Protein AF-A0A7H4MI10-F1 (afdb_monomer)

InterPro domains:
  IPR000889 Glutathione peroxidase [PF00255] (4-63)
  IPR000889 Glutathione peroxidase [PS51355] (1-68)
  IPR000889 Glutathione peroxidase [PTHR11592] (4-63)
  IPR029759 Glutathione peroxidase active site [PS00460] (24-39)
  IPR036249 Thioredoxin-like superfamily [SSF52833] (2-64)

Foldseek 3Di:
DDDQQQDWDAAPVRDIDGSVVQVVADADDDADDPPDPVVVVVVVVVVVCVVVVVVDPRHDYDDPGHDD

Solvent-accessible surface area (backbone atoms only — not comparable to full-atom values): 4634 Å² total; per-residue (Å²): 137,82,60,70,54,77,40,71,48,70,42,88,86,71,43,82,40,60,39,48,84,42,68,90,35,77,85,84,88,77,92,53,70,90,90,51,98,56,66,74,55,53,56,55,52,50,50,51,47,58,63,53,61,77,72,41,103,74,48,92,66,81,77,93,65,70,68,128

Secondary structure (DSSP, 8-state):
---GGG-EEE-TTS-EEEGGGGTT---------TTSS-THHHHHHHHHHHHHHTS-TT--PPP-----

Radius of gyration: 13.39 Å; Cα contacts (8 Å, |Δi|>4): 56; chains: 1; bounding box: 32×28×31 Å

Structure (mmCIF, N/CA/C/O backbone):
data_AF-A0A7H4MI10-F1
#
_entry.id   AF-A0A7H4MI10-F1
#
loop_
_atom_site.group_PDB
_atom_site.id
_atom_site.type_symbol
_atom_site.label_atom_id
_atom_site.label_alt_id
_atom_site.label_comp_id
_atom_site.label_asym_id
_atom_site.label_entity_id
_atom_site.label_seq_id
_atom_site.pdbx_PDB_ins_code
_atom_site.Cartn_x
_atom_site.Cartn_y
_atom_site.Cartn_z
_atom_site.occupancy
_atom_site.B_iso_or_equiv
_atom_site.auth_seq_id
_atom_site.auth_comp_id
_atom_site.auth_asym_id
_atom_site.auth_atom_id
_atom_site.pdbx_PDB_model_num
ATOM 1 N N . MET A 1 1 ? 7.541 8.541 18.750 1.00 48.66 1 MET A N 1
ATOM 2 C CA . MET A 1 1 ? 6.876 7.683 17.745 1.00 48.66 1 MET A CA 1
ATOM 3 C C . MET A 1 1 ? 5.835 8.531 17.039 1.00 48.66 1 MET A C 1
ATOM 5 O O . MET A 1 1 ? 4.949 9.027 17.721 1.00 48.66 1 MET A O 1
ATOM 9 N N . THR A 1 2 ? 5.960 8.762 15.732 1.00 68.56 2 THR A N 1
ATOM 10 C CA . THR A 1 2 ? 4.955 9.524 14.970 1.00 68.56 2 THR A CA 1
ATOM 11 C C . THR A 1 2 ? 3.859 8.563 14.505 1.00 68.56 2 THR A C 1
ATOM 13 O O . THR A 1 2 ? 4.188 7.555 13.876 1.00 68.56 2 THR A O 1
ATOM 16 N N . PRO A 1 3 ? 2.576 8.811 14.816 1.00 86.88 3 PRO A N 1
ATOM 17 C CA . PRO A 1 3 ? 1.472 8.012 14.300 1.00 86.88 3 PRO A CA 1
ATOM 18 C C . PRO A 1 3 ? 1.453 8.018 12.770 1.00 86.88 3 PRO A C 1
ATOM 20 O O . PRO A 1 3 ? 1.601 9.070 12.152 1.00 86.88 3 PRO A O 1
ATOM 23 N N . PHE A 1 4 ? 1.208 6.856 12.162 1.00 85.06 4 PHE A N 1
ATOM 24 C CA . PHE A 1 4 ? 1.167 6.695 10.704 1.00 85.06 4 PHE A CA 1
ATOM 25 C C . PHE A 1 4 ? 0.269 7.736 10.011 1.00 85.06 4 PHE A C 1
ATOM 27 O O . PHE A 1 4 ? 0.666 8.323 9.013 1.00 85.06 4 PHE A O 1
ATOM 34 N N . TYR A 1 5 ? -0.900 8.042 10.582 1.00 89.38 5 TYR A N 1
ATOM 35 C CA . TYR A 1 5 ? -1.871 8.986 10.012 1.00 89.38 5 TYR A CA 1
ATOM 36 C C . TYR A 1 5 ? -1.453 10.464 10.046 1.00 89.38 5 TYR A C 1
ATOM 38 O O . TYR A 1 5 ? -2.144 11.292 9.464 1.00 89.38 5 TYR A O 1
ATOM 46 N N . GLN A 1 6 ? -0.346 10.801 10.711 1.00 90.56 6 GLN A N 1
ATOM 47 C CA . GLN A 1 6 ? 0.232 12.150 10.696 1.00 90.56 6 GLN A CA 1
ATOM 48 C C . GLN A 1 6 ? 1.289 12.320 9.596 1.00 90.56 6 GLN A C 1
ATOM 50 O O . GLN A 1 6 ? 1.827 13.411 9.423 1.00 90.56 6 GLN A O 1
ATOM 55 N N . LEU A 1 7 ? 1.615 11.2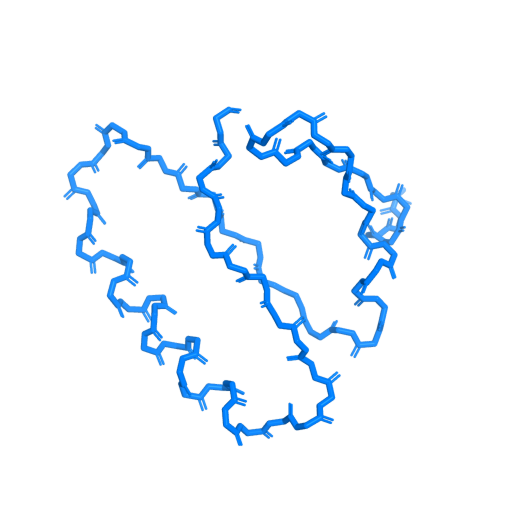47 8.871 1.00 90.69 7 LEU A N 1
ATOM 56 C CA . LEU A 1 7 ? 2.599 11.284 7.799 1.00 90.69 7 LEU A CA 1
ATOM 57 C C . LEU A 1 7 ? 1.989 11.847 6.516 1.00 90.69 7 LEU A C 1
ATOM 59 O O . LEU A 1 7 ? 0.822 11.610 6.191 1.00 90.69 7 LEU A O 1
ATOM 63 N N . THR A 1 8 ? 2.830 12.528 5.747 1.00 90.88 8 THR A N 1
ATOM 64 C CA . THR A 1 8 ? 2.531 12.968 4.389 1.00 90.88 8 THR A CA 1
ATOM 65 C C . THR A 1 8 ? 3.607 12.466 3.434 1.00 90.88 8 THR A C 1
ATOM 67 O O . THR A 1 8 ? 4.763 12.281 3.812 1.00 90.88 8 THR A O 1
ATOM 70 N N . ALA A 1 9 ? 3.219 12.216 2.189 1.00 88.00 9 ALA A N 1
ATOM 71 C CA . ALA A 1 9 ? 4.138 11.885 1.109 1.00 88.00 9 ALA A CA 1
ATOM 72 C C . ALA A 1 9 ? 3.812 12.711 -0.136 1.00 88.00 9 ALA A C 1
ATOM 74 O O . ALA A 1 9 ? 2.725 13.276 -0.263 1.00 88.00 9 ALA A O 1
ATOM 75 N N . THR A 1 10 ? 4.750 12.763 -1.071 1.00 86.75 10 THR A N 1
ATOM 76 C CA . THR A 1 10 ? 4.560 13.435 -2.355 1.00 86.75 10 THR A CA 1
ATOM 77 C C . THR A 1 10 ? 4.170 12.396 -3.397 1.00 86.75 10 THR A C 1
ATOM 79 O O . THR A 1 10 ? 4.854 11.392 -3.580 1.00 86.75 10 THR A O 1
ATOM 82 N N . ARG A 1 11 ? 3.043 12.609 -4.077 1.00 83.69 11 ARG A N 1
ATOM 83 C CA . ARG A 1 11 ? 2.626 11.778 -5.212 1.00 83.69 11 ARG A CA 1
ATOM 84 C C . ARG A 1 11 ? 3.572 12.004 -6.389 1.00 83.69 11 ARG A C 1
ATOM 86 O O . ARG A 1 11 ? 4.157 13.073 -6.519 1.00 83.69 11 ARG A O 1
ATOM 93 N N . LEU A 1 12 ? 3.569 11.076 -7.342 1.00 77.06 12 LEU A N 1
ATOM 94 C CA . LEU A 1 12 ? 4.290 11.190 -8.620 1.00 77.06 12 LEU A CA 1
ATOM 95 C C . LEU A 1 12 ? 4.090 12.525 -9.360 1.00 77.06 12 LEU A C 1
ATOM 97 O O . LEU A 1 12 ? 4.984 12.989 -10.053 1.00 77.06 12 LEU A O 1
ATOM 101 N N . ARG A 1 13 ? 2.916 13.156 -9.221 1.00 85.06 13 ARG A N 1
ATOM 102 C CA . ARG A 1 13 ? 2.602 14.463 -9.832 1.00 85.06 13 ARG A CA 1
ATOM 103 C C . ARG A 1 13 ? 2.878 15.665 -8.915 1.00 85.06 13 ARG A C 1
ATOM 105 O O . ARG A 1 13 ? 2.264 16.712 -9.092 1.00 85.06 13 ARG A O 1
ATOM 112 N N . GLY A 1 14 ? 3.709 15.502 -7.886 1.00 87.00 14 GLY A N 1
ATOM 113 C CA . GLY A 1 14 ? 4.084 16.564 -6.942 1.00 87.00 14 GLY A CA 1
ATOM 114 C C . GLY A 1 14 ? 3.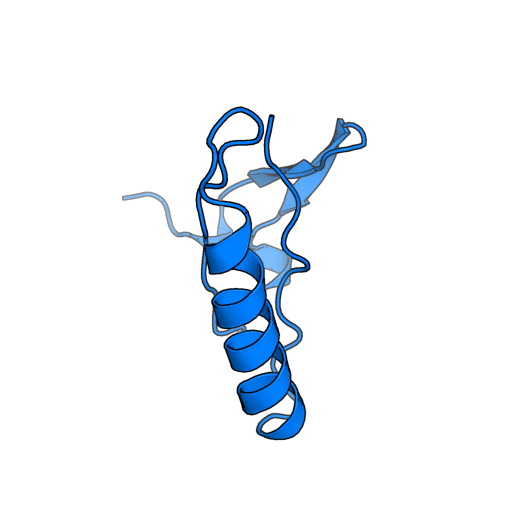009 16.942 -5.915 1.00 87.00 14 GLY A C 1
ATOM 115 O O . GLY A 1 14 ? 3.240 17.796 -5.069 1.00 87.00 14 GLY A O 1
ATOM 116 N N . GLN A 1 15 ? 1.829 16.322 -5.971 1.00 88.81 15 GLN A N 1
ATOM 117 C CA . GLN A 1 15 ? 0.730 16.627 -5.054 1.00 88.81 15 GLN A CA 1
ATOM 118 C C . GLN A 1 15 ? 0.959 15.974 -3.686 1.00 88.81 15 GLN A C 1
ATOM 120 O O . GLN A 1 15 ? 1.393 14.821 -3.649 1.00 88.81 15 GLN A O 1
ATOM 125 N N . PRO A 1 16 ? 0.620 16.639 -2.571 1.00 88.75 16 PRO A N 1
ATOM 126 C CA . PRO A 1 16 ? 0.694 16.023 -1.258 1.00 88.75 16 PRO A CA 1
ATOM 127 C C . PRO A 1 16 ? -0.328 14.887 -1.119 1.00 88.75 16 PRO A C 1
ATOM 129 O O . PRO A 1 16 ? -1.409 14.875 -1.715 1.00 88.75 16 PRO A O 1
ATOM 132 N N . LEU A 1 17 ? 0.036 13.901 -0.318 1.00 87.75 17 LEU A N 1
ATOM 133 C CA . LEU A 1 17 ? -0.768 12.750 0.042 1.00 87.75 17 LEU A CA 1
ATOM 134 C C . LEU A 1 17 ? -0.718 12.605 1.554 1.00 87.75 17 LEU A C 1
ATOM 136 O O . LEU A 1 17 ? 0.357 12.366 2.103 1.00 87.75 17 LEU A O 1
ATOM 140 N N . SER A 1 18 ? -1.869 12.707 2.210 1.00 92.06 18 SER A N 1
ATOM 141 C CA . SER A 1 18 ? -1.956 12.475 3.646 1.00 92.06 18 SER A CA 1
ATOM 142 C C . SER A 1 18 ? -2.235 11.007 3.933 1.00 92.06 18 SER A C 1
ATOM 144 O O . SER A 1 18 ? -3.132 10.406 3.339 1.00 92.06 18 SER A O 1
ATOM 146 N N . MET A 1 19 ? -1.509 10.422 4.885 1.00 89.69 19 MET A N 1
ATOM 147 C CA . MET A 1 19 ? -1.803 9.062 5.334 1.00 89.69 19 MET A CA 1
ATOM 148 C C . MET A 1 19 ? -3.130 8.984 6.098 1.00 89.69 19 MET A C 1
ATOM 150 O O . MET A 1 19 ? -3.727 7.910 6.163 1.00 89.69 19 MET A O 1
ATOM 154 N N . SER A 1 20 ? -3.647 10.110 6.608 1.00 91.38 20 SER A N 1
ATOM 155 C CA . SER A 1 20 ? -4.984 10.200 7.217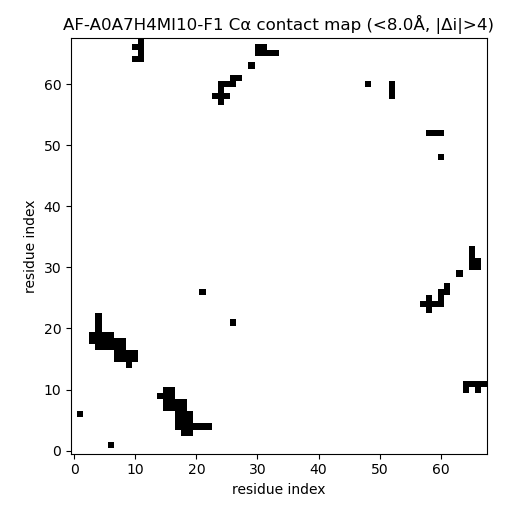 1.00 91.38 20 SER A CA 1
ATOM 156 C C . SER A 1 20 ? -6.114 9.747 6.286 1.00 91.38 20 SER A C 1
ATOM 158 O O . SER A 1 20 ? -7.118 9.227 6.766 1.00 91.38 20 SER A O 1
ATOM 160 N N . ASP A 1 21 ? -5.940 9.872 4.965 1.00 86.81 21 ASP A N 1
ATOM 161 C CA . ASP A 1 21 ? -6.923 9.462 3.943 1.00 86.81 21 ASP A CA 1
ATOM 162 C C . ASP A 1 21 ? -7.154 7.933 3.925 1.00 86.81 21 ASP A C 1
ATOM 164 O O . ASP A 1 21 ? -8.076 7.405 3.282 1.00 86.81 21 ASP A O 1
ATOM 168 N N . TYR A 1 22 ? -6.299 7.204 4.645 1.00 83.50 22 TYR A N 1
ATOM 169 C CA . TYR A 1 22 ? -6.328 5.759 4.809 1.00 83.50 22 TYR A CA 1
ATOM 170 C C . TYR A 1 22 ? -6.735 5.330 6.221 1.00 83.50 22 TYR A C 1
ATOM 172 O O . TYR A 1 22 ? -6.540 4.174 6.574 1.00 83.50 22 TYR A O 1
ATOM 180 N N . ALA A 1 23 ? -7.316 6.207 7.042 1.00 85.19 23 ALA A N 1
ATOM 181 C CA . ALA A 1 23 ? -7.870 5.805 8.335 1.00 85.19 23 ALA A CA 1
ATOM 182 C C . ALA A 1 23 ? -8.969 4.735 8.171 1.00 85.19 23 ALA A C 1
ATOM 184 O O . ALA A 1 23 ? -9.809 4.821 7.275 1.00 85.19 23 ALA A O 1
ATOM 185 N N . GLY A 1 24 ? -8.923 3.679 8.996 1.00 80.75 24 GLY A N 1
ATOM 186 C CA . GLY A 1 24 ? -9.774 2.481 8.841 1.00 80.75 24 GLY A CA 1
ATOM 187 C C . GLY A 1 24 ? -9.385 1.587 7.651 1.00 80.75 24 GLY A C 1
ATOM 188 O O . GLY A 1 24 ? -9.978 0.532 7.435 1.00 80.75 24 GLY A O 1
ATOM 189 N N . LYS A 1 25 ? -8.382 2.038 6.891 1.00 77.81 25 LYS A N 1
ATOM 190 C CA . LYS A 1 25 ? -7.646 1.396 5.806 1.00 77.81 25 LYS A CA 1
ATOM 191 C C . LYS A 1 25 ? -6.719 0.323 6.356 1.00 77.81 25 LYS A C 1
ATOM 193 O O . LYS A 1 25 ? -5.869 0.673 7.171 1.00 77.81 25 LYS A O 1
ATOM 198 N N . VAL A 1 26 ? -6.757 -0.922 5.893 1.00 80.00 26 VAL A N 1
ATOM 199 C CA . VAL A 1 26 ? -5.497 -1.685 5.928 1.00 80.00 26 VAL A CA 1
ATOM 200 C C . VAL A 1 26 ? -4.566 -1.003 4.890 1.00 80.00 26 VAL A C 1
ATOM 202 O O . VAL A 1 26 ? -5.070 -0.495 3.886 1.00 80.00 26 VAL A O 1
ATOM 205 N N . VAL A 1 27 ? -3.255 -0.862 5.160 1.00 79.81 27 VAL A N 1
ATOM 206 C CA . VAL A 1 27 ? -2.270 -0.202 4.259 1.00 79.81 27 VAL A CA 1
ATOM 207 C C . VAL A 1 27 ? -0.992 -1.058 4.100 1.00 79.81 27 VAL A C 1
ATOM 209 O O . VAL A 1 27 ? -0.539 -1.684 5.050 1.00 79.81 27 VAL A O 1
ATOM 212 N N . LEU A 1 28 ? -0.416 -1.095 2.894 1.00 79.31 28 LEU A N 1
ATOM 213 C CA . LEU A 1 28 ? 0.695 -1.930 2.413 1.00 79.31 28 LEU A CA 1
ATOM 214 C C . LEU A 1 28 ? 1.537 -0.973 1.598 1.00 79.31 28 LEU A C 1
ATOM 216 O O . LEU A 1 28 ? 1.152 -0.548 0.508 1.00 79.31 28 LEU A O 1
ATOM 220 N N . VAL A 1 29 ? 2.660 -0.600 2.184 1.00 81.50 29 VAL A N 1
ATOM 221 C CA . VAL A 1 29 ? 3.615 0.313 1.579 1.00 81.50 29 VAL A CA 1
ATOM 222 C C . VAL A 1 29 ? 4.702 -0.541 0.950 1.00 81.50 29 VAL A C 1
ATOM 224 O O . VAL A 1 29 ? 5.318 -1.356 1.632 1.00 81.50 29 VAL A O 1
ATOM 227 N N . VAL A 1 30 ? 4.914 -0.370 -0.351 1.00 78.75 30 VAL A N 1
ATOM 228 C CA . VAL A 1 30 ? 5.940 -1.097 -1.100 1.00 78.75 30 VAL A CA 1
ATOM 229 C C . VAL A 1 30 ? 6.936 -0.086 -1.638 1.00 78.75 30 VAL A C 1
ATOM 231 O O . VAL A 1 30 ? 6.551 0.850 -2.336 1.00 78.75 30 VAL A O 1
ATOM 234 N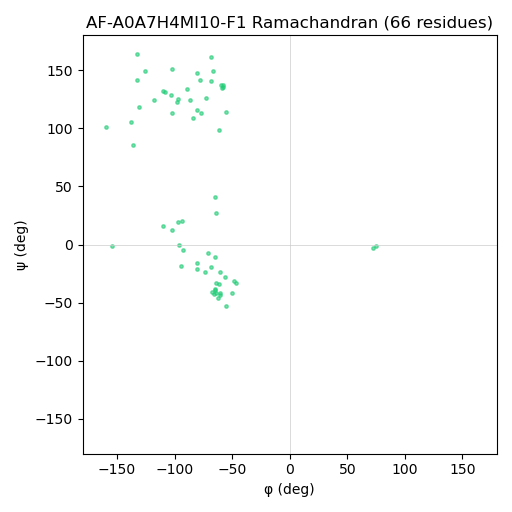 N . ASN A 1 31 ? 8.215 -0.269 -1.323 1.00 77.38 31 ASN A N 1
ATOM 235 C CA . ASN A 1 31 ? 9.281 0.489 -1.957 1.00 77.38 31 ASN A CA 1
ATOM 236 C C . ASN A 1 31 ? 9.587 -0.142 -3.322 1.00 77.38 31 ASN A C 1
ATOM 238 O O . ASN A 1 31 ? 10.011 -1.290 -3.424 1.00 77.38 31 ASN A O 1
ATOM 242 N N . THR A 1 32 ? 9.349 0.602 -4.392 1.00 71.50 32 THR A N 1
ATOM 243 C CA . THR A 1 32 ? 9.562 0.123 -5.759 1.00 71.50 32 THR A CA 1
ATOM 244 C C . THR A 1 32 ? 10.773 0.814 -6.367 1.00 71.50 32 THR A C 1
ATOM 246 O O . THR A 1 32 ? 10.845 2.039 -6.328 1.00 71.50 32 THR A O 1
ATOM 249 N N . ALA A 1 33 ? 11.691 0.056 -6.967 1.00 67.88 33 ALA A N 1
ATOM 250 C CA . ALA A 1 33 ? 12.798 0.601 -7.747 1.00 67.88 33 ALA A CA 1
ATOM 251 C C . ALA A 1 33 ? 12.511 0.437 -9.245 1.00 67.88 33 ALA A C 1
ATOM 253 O O . ALA A 1 33 ? 12.187 -0.644 -9.730 1.00 67.88 33 ALA A O 1
ATOM 254 N N . SER A 1 34 ? 12.641 1.526 -9.981 1.00 61.41 34 SER A N 1
ATOM 255 C CA . SER A 1 34 ? 12.376 1.666 -11.417 1.00 61.41 34 SER A CA 1
ATOM 256 C C . SER A 1 34 ? 13.509 1.171 -12.322 1.00 61.41 34 SER A C 1
ATOM 258 O O . SER A 1 34 ? 13.270 0.855 -13.482 1.00 61.41 34 SER A O 1
ATOM 260 N N . HIS A 1 35 ? 14.732 1.072 -11.792 1.00 56.81 35 HIS A N 1
ATOM 261 C CA . HIS A 1 35 ? 15.940 0.652 -12.521 1.00 56.81 35 HIS A CA 1
ATOM 262 C C . HIS A 1 35 ? 16.370 -0.793 -12.253 1.00 56.81 35 HIS A C 1
ATOM 264 O O . HIS A 1 35 ? 17.481 -1.198 -12.591 1.00 56.81 35 HIS A O 1
ATOM 270 N N . CYS A 1 36 ? 15.512 -1.580 -11.618 1.00 52.81 36 CYS A N 1
ATOM 271 C CA . CYS A 1 36 ? 15.845 -2.934 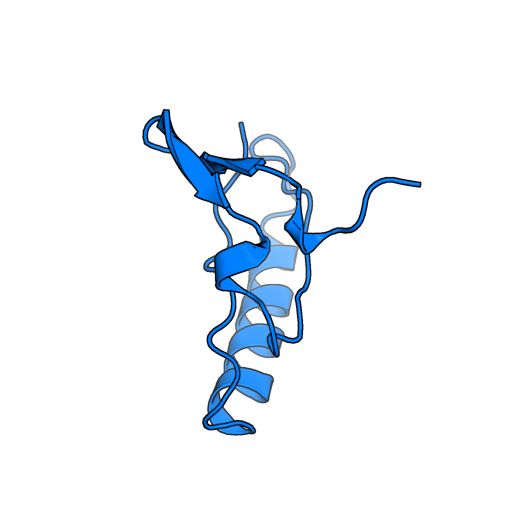-11.224 1.00 52.81 36 CYS A CA 1
ATOM 272 C C . CYS A 1 36 ? 15.039 -3.913 -12.079 1.00 52.81 36 CYS A C 1
ATOM 274 O O . CYS A 1 36 ? 13.828 -3.752 -12.212 1.00 52.81 36 CYS A O 1
ATOM 276 N N . GLY A 1 37 ? 15.691 -4.937 -12.637 1.00 54.19 37 GLY A N 1
ATOM 277 C CA .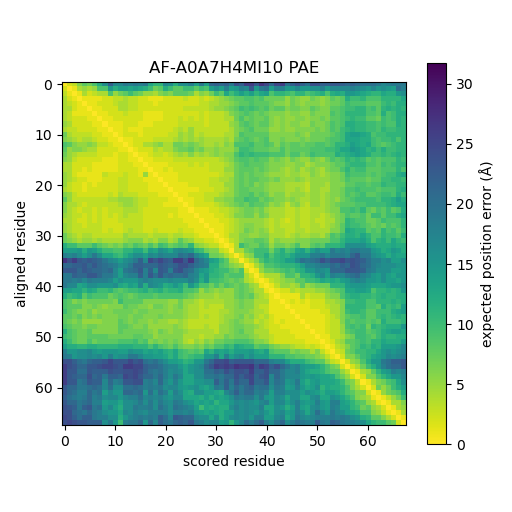 GLY A 1 37 ? 15.088 -6.011 -13.449 1.00 54.19 37 GLY A CA 1
ATOM 278 C C . GLY A 1 37 ? 14.094 -6.914 -12.699 1.00 54.19 37 GLY A C 1
ATOM 279 O O . GLY A 1 37 ? 13.925 -8.079 -13.040 1.00 54.19 37 GLY A O 1
ATOM 280 N N . PH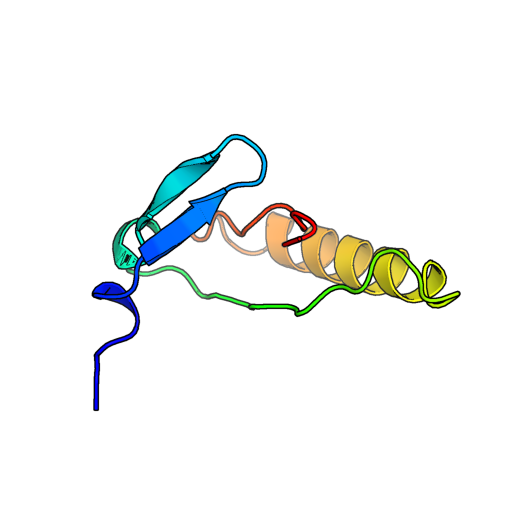E A 1 38 ? 13.445 -6.384 -11.663 1.00 57.38 38 PHE A N 1
ATOM 281 C CA . PHE A 1 38 ? 12.462 -7.019 -10.796 1.00 57.38 38 PHE A CA 1
ATOM 282 C C . PHE A 1 38 ? 11.014 -6.703 -11.207 1.00 57.38 38 PHE A C 1
ATOM 284 O O . PHE A 1 38 ? 10.082 -6.934 -10.440 1.00 57.38 38 PHE A O 1
ATOM 291 N N . THR A 1 39 ? 10.797 -6.274 -12.453 1.00 54.56 39 THR A N 1
ATOM 292 C CA . THR A 1 39 ? 9.471 -6.145 -13.079 1.00 54.56 39 THR A CA 1
ATOM 293 C C . THR A 1 39 ? 8.535 -7.353 -12.885 1.00 54.56 39 THR A C 1
ATOM 295 O O . THR A 1 39 ? 7.336 -7.121 -12.722 1.00 54.56 39 THR A O 1
ATOM 298 N N . PRO A 1 40 ? 9.006 -8.620 -12.810 1.00 60.84 40 PRO A N 1
ATOM 299 C CA . PRO A 1 40 ? 8.133 -9.764 -12.527 1.00 60.84 40 PRO A CA 1
ATOM 300 C C . PRO A 1 40 ? 7.407 -9.693 -11.173 1.00 60.84 40 PRO A C 1
ATOM 302 O O . PRO A 1 40 ? 6.348 -10.296 -11.010 1.00 60.84 40 PRO A O 1
ATOM 305 N N . GLN A 1 41 ? 7.935 -8.943 -10.199 1.00 61.19 41 GLN A N 1
ATOM 306 C CA . GLN A 1 41 ? 7.343 -8.825 -8.861 1.00 61.19 41 GLN A CA 1
ATOM 307 C C . GLN A 1 41 ? 6.071 -7.962 -8.854 1.00 61.19 41 GLN A C 1
ATOM 309 O O . GLN A 1 41 ? 5.201 -8.166 -8.005 1.00 61.19 41 GLN A O 1
ATOM 314 N N . TYR A 1 42 ? 5.898 -7.063 -9.833 1.00 69.56 42 TYR A N 1
ATOM 315 C CA . TYR A 1 42 ? 4.664 -6.281 -9.968 1.00 69.56 42 TYR A CA 1
ATOM 316 C C . TYR A 1 42 ? 3.449 -7.157 -10.265 1.00 69.56 42 TYR A C 1
ATOM 318 O O . TYR A 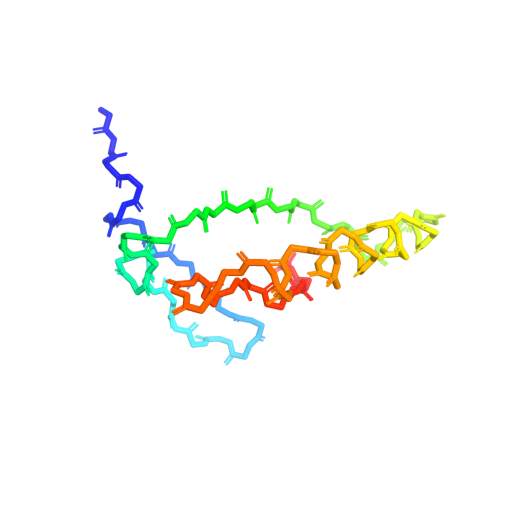1 42 ? 2.370 -6.865 -9.760 1.00 69.56 42 TYR A O 1
ATOM 326 N N . ALA A 1 43 ? 3.615 -8.259 -11.003 1.00 71.50 43 ALA A N 1
ATOM 327 C CA . ALA A 1 43 ? 2.518 -9.184 -11.287 1.00 71.50 43 ALA A CA 1
ATOM 328 C C . ALA A 1 43 ? 1.997 -9.862 -10.007 1.00 71.50 43 ALA A C 1
ATOM 330 O O . ALA A 1 43 ? 0.791 -10.026 -9.832 1.00 71.50 43 ALA A O 1
ATOM 331 N N . GLY A 1 44 ? 2.896 -10.205 -9.077 1.00 77.44 44 GLY A N 1
ATOM 332 C CA . GLY A 1 44 ? 2.522 -10.737 -7.765 1.00 77.44 44 GLY A CA 1
ATOM 333 C C . GLY A 1 44 ? 1.777 -9.708 -6.913 1.00 77.44 44 GLY A C 1
ATOM 334 O O . GLY A 1 44 ? 0.756 -10.033 -6.308 1.00 77.44 44 GLY A O 1
ATOM 335 N N . LEU A 1 45 ? 2.238 -8.453 -6.920 1.00 77.00 45 LEU A N 1
ATOM 336 C CA . LEU A 1 45 ? 1.558 -7.343 -6.245 1.00 77.00 45 LEU A CA 1
ATOM 337 C C . LEU A 1 45 ? 0.184 -7.053 -6.863 1.00 77.00 45 LEU A C 1
ATOM 339 O O . LEU A 1 45 ? -0.774 -6.811 -6.134 1.00 77.00 45 LEU A O 1
ATOM 343 N N . GLU A 1 46 ? 0.058 -7.136 -8.186 1.00 73.88 46 GLU A N 1
ATOM 344 C CA . GLU A 1 46 ? -1.211 -6.972 -8.896 1.00 73.88 46 GLU A CA 1
ATOM 345 C C . GLU A 1 46 ? -2.181 -8.125 -8.597 1.00 73.88 46 GLU A C 1
ATOM 347 O O . GLU A 1 46 ? -3.368 -7.894 -8.371 1.00 73.88 46 GLU A O 1
ATOM 352 N N . ALA A 1 47 ? -1.697 -9.368 -8.541 1.00 80.56 47 ALA A N 1
ATOM 353 C CA . ALA A 1 47 ? -2.506 -10.521 -8.155 1.00 80.56 47 ALA A CA 1
ATOM 354 C C . ALA A 1 47 ? -2.983 -10.413 -6.699 1.00 80.56 47 ALA A C 1
ATOM 356 O O . ALA A 1 47 ? -4.150 -10.683 -6.410 1.00 80.56 47 ALA A O 1
ATOM 357 N N . LEU A 1 48 ? -2.107 -9.968 -5.793 1.00 78.31 48 LEU A N 1
ATOM 358 C CA . LEU A 1 48 ? -2.449 -9.697 -4.399 1.00 78.31 48 LEU A CA 1
ATOM 359 C C . LEU A 1 48 ? -3.501 -8.582 -4.308 1.00 78.31 48 LEU A C 1
ATOM 361 O O . LEU A 1 48 ? -4.517 -8.754 -3.636 1.00 78.31 48 LEU A O 1
ATOM 365 N N . TYR A 1 49 ? -3.314 -7.492 -5.058 1.00 71.31 49 TYR A N 1
ATOM 366 C CA . TYR A 1 49 ? -4.297 -6.419 -5.181 1.00 71.31 49 TYR A CA 1
ATOM 367 C C . TYR A 1 49 ? -5.653 -6.956 -5.651 1.00 71.31 49 TYR A C 1
ATOM 369 O O . TYR A 1 49 ? -6.649 -6.755 -4.965 1.00 71.31 49 TYR A O 1
ATOM 377 N N . LYS A 1 50 ? -5.705 -7.709 -6.756 1.00 73.38 50 LYS A N 1
ATOM 378 C CA . LYS A 1 50 ? -6.952 -8.282 -7.296 1.00 73.38 50 LYS A CA 1
ATOM 379 C C . LYS A 1 50 ? -7.636 -9.228 -6.308 1.00 73.38 50 LYS A C 1
ATOM 381 O O . LYS A 1 50 ? -8.853 -9.162 -6.147 1.00 73.38 50 LYS A O 1
ATOM 386 N N . LYS A 1 51 ? -6.865 -10.078 -5.622 1.00 78.75 51 LYS A N 1
ATOM 387 C CA . LYS A 1 51 ? -7.380 -11.049 -4.644 1.00 78.75 51 LYS A CA 1
ATOM 388 C C . LYS A 1 51 ? -8.095 -10.364 -3.479 1.00 78.75 51 LYS A C 1
ATOM 390 O O . LYS A 1 51 ? -9.163 -10.818 -3.080 1.00 78.75 51 LYS A O 1
ATOM 395 N N . TYR A 1 52 ? -7.522 -9.283 -2.950 1.00 73.44 52 TYR A N 1
ATOM 396 C CA . TYR A 1 52 ? -8.06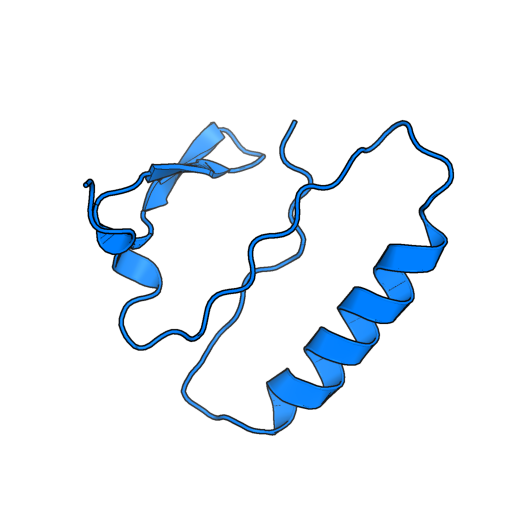5 -8.598 -1.774 1.00 73.44 52 TYR A CA 1
ATOM 397 C C . TYR A 1 52 ? -8.979 -7.412 -2.114 1.00 73.44 52 TYR A C 1
ATOM 399 O O . TYR A 1 52 ? -9.811 -7.047 -1.287 1.00 73.44 52 TYR A O 1
ATOM 407 N N . ALA A 1 53 ? -8.918 -6.869 -3.336 1.00 64.88 53 ALA A N 1
ATOM 408 C CA . ALA A 1 53 ? -9.837 -5.832 -3.813 1.00 64.88 53 ALA A CA 1
ATOM 409 C C . ALA A 1 53 ? -11.298 -6.314 -3.844 1.00 64.88 53 ALA A C 1
ATOM 411 O O . ALA A 1 53 ? -12.207 -5.541 -3.555 1.00 64.88 53 ALA A O 1
ATOM 412 N N . ALA A 1 54 ? -11.529 -7.596 -4.146 1.00 61.56 54 ALA A N 1
ATOM 413 C CA . ALA A 1 54 ? -12.866 -8.193 -4.175 1.00 61.56 54 ALA A CA 1
ATOM 414 C C . ALA A 1 54 ? -13.407 -8.587 -2.784 1.00 61.56 54 ALA A C 1
ATOM 416 O O . ALA A 1 54 ? -14.600 -8.840 -2.643 1.00 61.56 54 ALA A O 1
ATOM 417 N N . GLN A 1 55 ? -12.549 -8.660 -1.758 1.00 63.34 55 GLN A N 1
ATOM 418 C CA . GLN A 1 55 ? -12.889 -9.222 -0.442 1.00 63.34 55 GLN A CA 1
ATOM 419 C C . GLN A 1 55 ? -13.312 -8.187 0.609 1.00 63.34 55 GLN A C 1
ATOM 421 O O . GLN A 1 55 ? -13.646 -8.568 1.728 1.00 63.34 55 GLN A O 1
ATOM 426 N N . GLY A 1 56 ? -13.340 -6.891 0.289 1.00 51.12 56 GLY A N 1
ATOM 427 C CA . GLY A 1 56 ? -13.712 -5.889 1.285 1.00 51.12 56 GLY A CA 1
ATOM 428 C C . GLY A 1 56 ? -14.168 -4.564 0.700 1.00 51.12 56 GLY A C 1
ATOM 429 O O . GLY A 1 56 ? -13.351 -3.702 0.384 1.00 51.12 56 GLY A O 1
ATOM 430 N N . ALA A 1 57 ? -15.485 -4.365 0.674 1.00 44.06 57 ALA A N 1
ATOM 431 C CA . ALA A 1 57 ? -16.188 -3.111 0.400 1.00 44.06 57 ALA A CA 1
ATOM 432 C C . ALA A 1 57 ? -15.950 -2.004 1.463 1.00 44.06 57 ALA A C 1
ATOM 434 O O . ALA A 1 57 ? -16.869 -1.289 1.847 1.00 44.06 57 ALA A O 1
ATOM 435 N N . GLY A 1 58 ? -14.720 -1.844 1.954 1.00 44.94 58 GLY A N 1
ATOM 436 C CA . GLY A 1 58 ? -14.364 -0.831 2.955 1.00 44.94 58 GLY A CA 1
ATOM 437 C C . GLY A 1 58 ? -12.902 -0.387 2.935 1.00 44.94 58 GLY A C 1
ATOM 438 O O . GLY A 1 58 ? -12.517 0.492 3.700 1.00 44.94 58 GLY A O 1
ATOM 439 N N . SER A 1 59 ? -12.063 -0.948 2.064 1.00 44.31 59 SER A N 1
ATOM 440 C CA . SER A 1 59 ? -10.627 -0.666 2.075 1.00 44.31 59 SER A CA 1
ATOM 441 C C . SER A 1 59 ? -10.137 -0.440 0.652 1.00 44.31 59 SER A C 1
ATOM 443 O O . SER A 1 59 ? -9.706 -1.356 -0.032 1.00 44.31 59 SER A O 1
ATOM 445 N N . ALA A 1 60 ? -10.258 0.797 0.172 1.00 45.44 60 ALA A N 1
ATOM 446 C CA . ALA A 1 60 ? -9.661 1.210 -1.092 1.00 45.44 60 ALA A CA 1
ATOM 447 C C . ALA A 1 60 ? -8.154 1.431 -0.895 1.00 45.44 60 ALA A C 1
ATOM 449 O O . ALA A 1 60 ? -7.730 2.334 -0.166 1.00 45.44 60 ALA A O 1
ATOM 450 N N . TRP A 1 61 ? -7.379 0.571 -1.542 1.00 50.84 61 TRP A N 1
ATOM 451 C CA . TRP A 1 61 ? -5.938 0.416 -1.413 1.00 50.84 61 TRP A CA 1
ATOM 452 C C . TRP A 1 61 ? -5.162 1.060 -2.564 1.00 50.84 61 TRP A C 1
ATOM 454 O O . TRP A 1 61 ? -5.671 1.181 -3.677 1.00 50.84 61 TRP A O 1
ATOM 464 N N . PHE A 1 62 ? -3.936 1.492 -2.261 1.00 48.25 62 PHE A N 1
ATOM 465 C CA . PHE A 1 62 ? -3.088 2.333 -3.107 1.00 48.25 62 PHE A CA 1
ATOM 466 C C . PHE A 1 62 ? -2.799 1.713 -4.489 1.00 48.25 62 PHE A C 1
ATOM 468 O O . PHE A 1 62 ? -2.421 0.543 -4.553 1.00 48.25 62 PHE A O 1
ATOM 475 N N . PRO A 1 63 ? -2.878 2.480 -5.595 1.00 44.00 63 PRO A N 1
ATOM 476 C CA . PRO A 1 63 ? -2.199 2.089 -6.826 1.00 44.00 63 PRO A CA 1
ATOM 477 C C . PRO A 1 63 ? -0.695 1.992 -6.546 1.00 44.00 63 PRO A C 1
ATOM 479 O O . PRO A 1 63 ? -0.148 2.864 -5.882 1.00 44.00 63 PRO A O 1
ATOM 482 N N . VAL A 1 64 ? -0.005 0.969 -7.050 1.00 48.28 64 VAL A N 1
ATOM 483 C CA . VAL A 1 64 ? 1.465 0.927 -6.996 1.00 48.28 64 VAL A CA 1
ATOM 484 C C . VAL A 1 64 ? 1.982 2.132 -7.785 1.00 48.28 64 VAL A C 1
ATOM 486 O O . VAL A 1 64 ? 1.954 2.150 -9.012 1.00 48.28 64 VAL A O 1
ATOM 489 N N . GLN A 1 65 ? 2.339 3.198 -7.077 1.00 41.38 65 GLN A N 1
ATOM 490 C CA . GLN A 1 65 ? 2.845 4.434 -7.654 1.00 41.38 65 GLN A CA 1
ATOM 491 C C . GLN A 1 65 ? 4.353 4.383 -7.437 1.00 41.38 65 GLN A C 1
ATOM 493 O O . GLN A 1 65 ? 4.764 4.388 -6.276 1.00 41.38 65 GLN A O 1
ATOM 498 N N . PRO A 1 66 ? 5.175 4.278 -8.496 1.00 38.72 66 PRO A N 1
ATOM 499 C CA . PRO A 1 66 ? 6.616 4.368 -8.334 1.00 38.72 66 PRO A CA 1
ATOM 500 C C . PRO A 1 66 ? 6.963 5.673 -7.623 1.00 38.72 66 PRO A C 1
ATOM 502 O O . PRO A 1 66 ? 6.699 6.753 -8.141 1.00 38.72 66 PRO A O 1
ATOM 505 N N . VAL A 1 67 ? 7.487 5.580 -6.407 1.00 37.94 67 VAL A N 1
ATOM 506 C CA . VAL A 1 67 ? 8.010 6.744 -5.695 1.00 37.94 67 VAL A CA 1
ATOM 507 C C . VAL A 1 67 ? 9.433 6.927 -6.208 1.00 37.94 67 VAL A C 1
ATOM 509 O O . VAL A 1 67 ? 10.282 6.071 -5.963 1.00 37.94 67 VAL A O 1
ATOM 512 N N . TRP A 1 68 ? 9.644 7.975 -6.998 1.00 39.09 68 TRP A N 1
ATOM 513 C CA . TRP A 1 68 ? 10.972 8.482 -7.332 1.00 39.09 68 TRP A CA 1
ATOM 514 C C . TRP A 1 68 ? 11.315 9.613 -6.373 1.00 39.09 68 TRP A C 1
ATOM 516 O O . TRP A 1 68 ? 10.414 10.454 -6.141 1.00 39.09 68 TRP A O 1
#

Nearest PDB structures (foldseek):
  6vpd-assembly1_B  TM=8.648E-01  e=3.511E-02  Trichoderma reesei QM6a
  5h5r-assembly1_A  TM=8.012E-01  e=4.019E-02  Homo sapiens
  7u4m-assembly1_A  TM=8.050E-01  e=7.390E-02  Homo sapiens
  7l8r-assembly2_B  TM=8.112E-01  e=1.270E-01  Homo sapiens
  2wgr-assembly1_A  TM=7.298E-01  e=2.182E-01  Schistosoma mansoni

Organism: Klebsiella variicola (NCBI:txid244366)

pLDDT: mean 70.28, std 16.43, range [37.94, 92.06]

Mean predicted aligned error: 9.2 Å

Sequence (68 aa):
MTPFYQLTATRLRGQPLSMSDYAGKVVLVVNTASHCGFTPQYAGLEALYKKYAAQGAGSAWFPVQPVW